Protein AF-A0A4U9HW47-F1 (afdb_monomer_lite)

Organism: NCBI:txid83655

InterPro domains:
  IPR036388 Winged helix-like DNA-binding domain superfamily [G3DSA:1.10.10.10] (1-62)
  IPR036390 Winged helix DNA-binding domain superfamily [SSF46785] (1-30)

Secondary structure (DSSP, 8-state):
--HHHHHHHHHHTTSEEEETTTEEEE---------PPPP---------HHHHHHHHHHHTT-TTS--TT-SS--GGGS----

Structure (mmCIF, N/CA/C/O backbone):
data_AF-A0A4U9HW47-F1
#
_entry.id   AF-A0A4U9HW47-F1
#
loop_
_atom_site.group_PDB
_atom_site.id
_atom_site.type_symbol
_atom_site.label_atom_id
_atom_site.label_alt_id
_atom_site.label_comp_id
_atom_site.label_asym_id
_atom_site.label_entity_id
_atom_site.label_seq_id
_atom_site.pdbx_PDB_ins_code
_atom_site.Cartn_x
_atom_site.Cartn_y
_atom_site.Cartn_z
_atom_site.occupancy
_atom_site.B_iso_or_equiv
_atom_site.auth_seq_id
_atom_site.auth_comp_id
_atom_site.auth_asym_id
_atom_site.auth_atom_id
_atom_site.pdbx_PDB_model_num
ATOM 1 N N . MET A 1 1 ? -29.851 -10.965 7.809 1.00 55.97 1 MET A N 1
ATOM 2 C CA . MET A 1 1 ? -28.834 -11.248 8.848 1.00 55.97 1 MET A CA 1
ATOM 3 C C . MET A 1 1 ? -27.481 -11.416 8.174 1.00 55.97 1 MET A C 1
ATOM 5 O O . MET A 1 1 ? -27.279 -12.436 7.541 1.00 55.97 1 MET A O 1
ATOM 9 N N . THR A 1 2 ? -26.588 -10.427 8.226 1.00 82.75 2 THR A N 1
ATOM 10 C CA . THR A 1 2 ? -25.295 -10.487 7.497 1.00 82.75 2 THR A CA 1
ATOM 11 C C . THR A 1 2 ? -24.135 -9.917 8.312 1.00 82.75 2 THR A C 1
ATOM 13 O O . THR A 1 2 ? -23.049 -10.485 8.326 1.00 82.75 2 THR A O 1
ATOM 16 N N . VAL A 1 3 ? -24.386 -8.850 9.072 1.00 82.00 3 VAL A N 1
ATOM 17 C CA . VAL A 1 3 ? -23.365 -8.168 9.879 1.00 82.00 3 VAL A CA 1
ATOM 18 C C . VAL A 1 3 ? -22.853 -9.045 11.030 1.00 82.00 3 VAL A C 1
ATOM 20 O O . VAL A 1 3 ? -21.648 -9.223 11.165 1.00 82.00 3 VAL A O 1
ATOM 23 N N . GLY A 1 4 ? -23.741 -9.666 11.817 1.00 83.94 4 GLY A N 1
ATOM 24 C CA . GLY A 1 4 ? -23.334 -10.514 12.950 1.00 83.94 4 GLY A CA 1
ATOM 25 C C . GLY A 1 4 ? -22.470 -11.715 12.544 1.00 83.94 4 GLY A C 1
ATOM 26 O O . GLY A 1 4 ? -21.486 -12.018 13.212 1.00 83.94 4 GLY A O 1
ATOM 27 N N . HIS A 1 5 ? -22.776 -12.335 11.401 1.00 85.94 5 HIS A N 1
ATOM 28 C CA . HIS A 1 5 ? -21.984 -13.439 10.855 1.00 85.94 5 HIS A CA 1
ATOM 29 C C . HIS A 1 5 ? -20.576 -12.983 10.437 1.00 85.94 5 HIS A C 1
ATOM 31 O O . HIS A 1 5 ? -19.598 -13.692 10.660 1.00 85.94 5 HIS A O 1
ATOM 37 N N . ALA A 1 6 ? -20.448 -11.775 9.876 1.00 86.38 6 ALA A N 1
ATOM 38 C CA . ALA A 1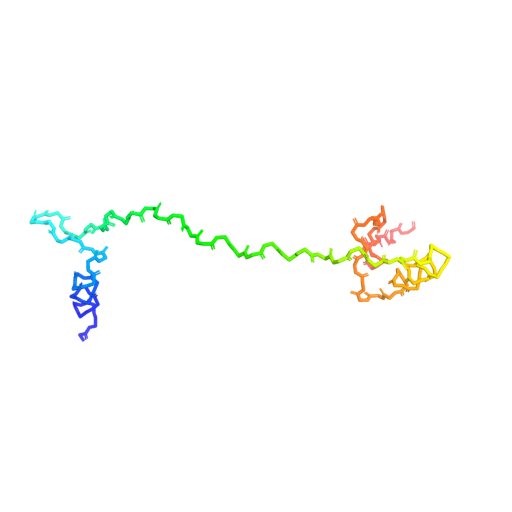 6 ? -19.145 -11.212 9.535 1.00 86.38 6 ALA A CA 1
ATOM 39 C C . ALA A 1 6 ? -18.278 -10.976 10.785 1.00 86.38 6 ALA A C 1
ATOM 41 O O . ALA A 1 6 ? -17.103 -11.334 10.777 1.00 86.38 6 ALA A O 1
ATOM 42 N N . TYR A 1 7 ? -18.853 -10.451 11.875 1.00 88.19 7 TYR A N 1
ATOM 43 C CA . TYR A 1 7 ? -18.123 -10.272 13.139 1.00 88.19 7 TYR A CA 1
ATOM 44 C C . TYR A 1 7 ? -17.666 -11.607 13.739 1.00 88.19 7 TYR A C 1
ATOM 46 O O . TYR A 1 7 ? -16.497 -11.733 14.090 1.00 88.19 7 TYR A O 1
ATOM 54 N N . GLN A 1 8 ? -18.532 -12.626 13.762 1.00 86.62 8 GLN A N 1
ATOM 55 C CA . GLN A 1 8 ? -18.169 -13.975 14.224 1.00 86.62 8 GLN A CA 1
ATOM 56 C C . GLN A 1 8 ? -17.039 -14.587 13.387 1.00 86.62 8 GLN A C 1
ATOM 58 O O . GLN A 1 8 ? -16.103 -15.176 13.926 1.00 86.62 8 GLN A O 1
ATOM 63 N N . MET A 1 9 ? -17.083 -14.414 12.063 1.00 89.69 9 MET A N 1
ATOM 64 C CA . MET A 1 9 ? -16.033 -14.908 11.175 1.00 89.69 9 MET A CA 1
ATOM 65 C C . MET A 1 9 ? -14.697 -14.206 11.444 1.00 89.69 9 MET A C 1
ATOM 67 O O . MET A 1 9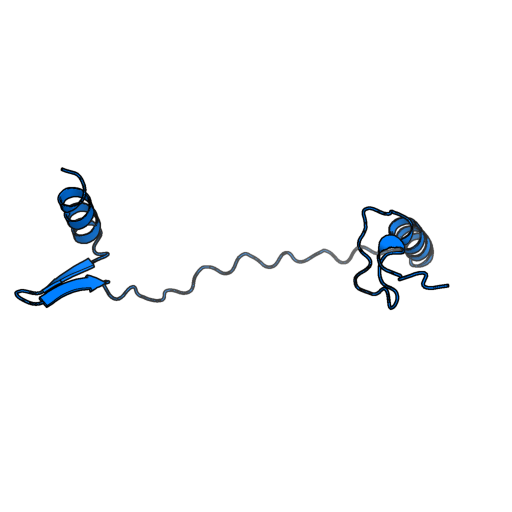 ? -13.665 -14.866 11.553 1.00 89.69 9 MET A O 1
ATOM 71 N N . LEU A 1 10 ? -14.706 -12.881 11.599 1.00 88.44 10 LEU A N 1
ATOM 72 C CA . LEU A 1 10 ? -13.502 -12.103 11.895 1.00 88.44 10 LEU A CA 1
ATOM 73 C C . LEU A 1 10 ? -12.920 -12.431 13.277 1.00 88.44 10 LEU A C 1
ATOM 75 O O . LEU A 1 10 ? -11.697 -12.474 13.420 1.00 88.44 10 LEU A O 1
ATOM 79 N N . GLU A 1 11 ? -13.770 -12.684 14.270 1.00 88.00 11 GLU A N 1
ATOM 80 C CA . GLU A 1 11 ? -13.358 -13.099 15.612 1.00 88.00 11 GLU A CA 1
ATOM 81 C C . GLU A 1 11 ? -12.757 -14.511 15.596 1.00 88.00 11 GLU A C 1
ATOM 83 O O . GLU A 1 11 ? -11.659 -14.711 16.108 1.00 88.00 11 GLU A O 1
ATOM 88 N N . SER A 1 12 ? -13.396 -15.471 14.912 1.00 87.88 12 SER A N 1
ATOM 89 C CA . SER A 1 12 ? -12.879 -16.845 14.777 1.00 87.88 12 SER A CA 1
ATOM 90 C C . SER A 1 12 ? -11.520 -16.919 14.068 1.00 87.88 12 SER A C 1
ATOM 92 O O . SER A 1 12 ? -10.706 -17.789 14.362 1.00 87.88 12 SER A O 1
ATOM 94 N N . GLN A 1 13 ? -11.245 -15.979 13.158 1.00 86.25 13 GLN A N 1
ATOM 95 C CA . GLN A 1 13 ? -9.957 -15.845 12.473 1.00 86.25 13 GLN A CA 1
ATOM 96 C C . GLN A 1 13 ? -8.906 -15.101 13.312 1.00 86.25 13 GLN A C 1
ATOM 98 O O . GLN A 1 13 ? -7.795 -14.873 12.831 1.00 86.25 13 GLN A O 1
ATOM 103 N N . GLY A 1 14 ? -9.261 -14.650 14.518 1.00 85.12 14 GLY A N 1
ATOM 104 C CA . GLY A 1 14 ? -8.398 -13.839 15.372 1.00 85.12 14 GLY A CA 1
ATOM 105 C C . GLY A 1 14 ? -8.059 -12.475 14.771 1.00 85.12 14 GLY A C 1
ATOM 106 O O . GLY A 1 14 ? -7.039 -11.895 15.128 1.00 85.12 14 GLY A O 1
ATOM 107 N N . ARG A 1 15 ? -8.865 -11.959 13.830 1.00 84.94 15 ARG A N 1
ATOM 108 C CA . ARG A 1 15 ? -8.651 -10.634 13.217 1.00 84.94 15 ARG A CA 1
ATOM 109 C C . ARG A 1 15 ? -9.169 -9.506 14.098 1.00 84.94 15 ARG A C 1
ATOM 111 O O . ARG A 1 15 ? -8.638 -8.398 14.035 1.00 84.94 15 ARG A O 1
ATOM 118 N N . ILE A 1 16 ? -10.194 -9.781 14.901 1.00 89.81 16 ILE A N 1
ATOM 119 C CA . ILE A 1 16 ? -10.765 -8.842 15.867 1.00 89.81 16 ILE A CA 1
ATOM 120 C C . ILE A 1 16 ? -10.928 -9.504 17.236 1.00 89.81 16 ILE A C 1
ATOM 122 O O . ILE A 1 16 ? -11.034 -10.723 17.329 1.00 89.81 16 ILE A O 1
ATOM 126 N N . VAL A 1 17 ? -10.970 -8.689 18.286 1.00 88.75 17 VAL A N 1
ATOM 127 C CA . VAL A 1 17 ? -11.144 -9.100 19.682 1.00 88.75 17 VAL A CA 1
ATOM 128 C C . VAL A 1 17 ? -12.305 -8.318 20.281 1.00 88.75 17 VAL A C 1
ATOM 130 O O . VAL A 1 17 ? -12.295 -7.082 20.259 1.00 88.75 17 VAL A O 1
ATOM 133 N N . ALA A 1 18 ? -13.291 -9.023 20.832 1.00 88.38 18 ALA A N 1
ATOM 134 C CA . ALA A 1 18 ? -14.368 -8.408 21.594 1.00 88.38 18 ALA A CA 1
ATOM 135 C C . ALA A 1 18 ? -13.860 -7.956 22.973 1.00 88.38 18 ALA A C 1
ATOM 137 O O . ALA A 1 18 ? -13.256 -8.727 23.719 1.00 88.38 18 ALA A O 1
ATOM 138 N N . ARG A 1 19 ? -14.121 -6.697 23.332 1.00 86.94 19 ARG A N 1
ATOM 139 C CA . ARG A 1 19 ? -13.910 -6.163 24.680 1.00 86.94 19 ARG A CA 1
ATOM 140 C C . ARG A 1 19 ? -15.265 -5.855 25.322 1.00 86.94 19 ARG A C 1
ATOM 142 O O . ARG A 1 19 ? -16.034 -5.078 24.741 1.00 86.94 19 ARG A O 1
ATOM 149 N N . PRO A 1 20 ? -15.575 -6.423 26.504 1.00 85.62 20 PRO A N 1
ATOM 150 C CA . PRO A 1 20 ? -16.813 -6.121 27.217 1.00 85.62 20 PRO A CA 1
ATOM 151 C C . PRO A 1 20 ? -16.998 -4.608 27.366 1.00 85.62 20 PRO A C 1
ATOM 153 O O . PRO A 1 20 ? -16.061 -3.912 27.741 1.00 85.62 20 PRO A O 1
ATOM 156 N N . GLN A 1 21 ? -18.189 -4.102 27.032 1.00 83.69 21 GLN A N 1
ATOM 157 C CA . GLN A 1 21 ? -18.562 -2.676 27.099 1.00 83.69 21 GLN A CA 1
ATOM 158 C C . GLN A 1 21 ? -17.781 -1.715 26.177 1.00 83.69 21 GLN A C 1
ATOM 160 O O . GLN A 1 21 ? -18.053 -0.518 26.190 1.00 83.69 21 GLN A O 1
ATOM 165 N N . SER A 1 22 ? -16.856 -2.203 25.347 1.00 83.56 22 SER A N 1
ATOM 166 C CA . SER A 1 22 ? -16.051 -1.358 24.445 1.00 83.56 22 SER A CA 1
ATOM 167 C C . SER A 1 22 ? -16.108 -1.779 22.971 1.00 83.56 22 SER A C 1
ATOM 169 O O . SER A 1 22 ? -15.537 -1.101 22.123 1.00 83.56 22 SER A O 1
ATOM 171 N N . GLY A 1 23 ? -16.819 -2.861 22.637 1.00 87.19 23 GLY A N 1
ATOM 172 C CA . GLY A 1 23 ? -17.008 -3.308 21.252 1.00 87.19 23 GLY A CA 1
ATOM 173 C C . GLY A 1 23 ? -15.840 -4.151 20.730 1.00 87.19 23 GLY A C 1
ATOM 174 O O . GLY A 1 23 ? -15.216 -4.884 21.494 1.00 87.19 23 GLY A O 1
ATOM 175 N N . TYR A 1 24 ? -15.559 -4.085 19.426 1.00 88.31 24 TYR A N 1
ATOM 176 C CA . TYR A 1 24 ? -14.534 -4.908 18.772 1.00 88.31 24 TYR A CA 1
ATOM 177 C C . TYR A 1 24 ? -13.292 -4.090 18.415 1.00 88.31 24 TYR A C 1
ATOM 179 O O . TYR A 1 24 ? -13.396 -3.014 17.830 1.00 88.31 24 TYR A O 1
ATOM 187 N N . TYR A 1 25 ? -12.116 -4.638 18.709 1.00 86.56 25 TYR A N 1
ATOM 188 C CA . TYR A 1 25 ? -10.814 -4.059 18.369 1.00 86.56 25 TYR A CA 1
ATOM 189 C C . TYR A 1 25 ? -10.075 -4.954 17.376 1.00 86.56 25 TYR A C 1
ATOM 191 O O . TYR A 1 25 ? -10.255 -6.166 17.398 1.00 86.56 25 TYR A O 1
ATOM 199 N N . VAL A 1 26 ? -9.221 -4.388 16.522 1.00 87.75 26 VAL A N 1
ATOM 200 C CA . VAL A 1 26 ? -8.383 -5.169 15.594 1.00 87.75 26 VAL A CA 1
ATOM 201 C C . VAL A 1 26 ? -7.256 -5.849 16.374 1.00 87.75 26 VAL A C 1
ATOM 203 O O . VAL A 1 26 ? -6.572 -5.201 17.168 1.00 87.75 26 VAL A O 1
ATOM 206 N N . ALA A 1 27 ? -7.067 -7.152 16.165 1.00 86.25 27 ALA A N 1
ATOM 207 C CA . ALA A 1 27 ? -5.985 -7.892 16.801 1.00 86.25 27 ALA A CA 1
ATOM 208 C C . ALA A 1 27 ? -4.622 -7.405 16.284 1.00 86.25 27 ALA A C 1
ATOM 210 O O . ALA A 1 27 ? -4.446 -7.169 15.085 1.00 86.25 27 ALA A O 1
ATOM 211 N N . ALA A 1 28 ? -3.645 -7.271 17.183 1.00 77.44 28 ALA A N 1
ATOM 212 C CA . ALA A 1 28 ? -2.285 -6.903 16.812 1.00 77.44 28 ALA A CA 1
ATOM 213 C C . ALA A 1 28 ? -1.675 -8.018 15.951 1.00 77.44 28 ALA A C 1
ATOM 215 O O . ALA A 1 28 ? -1.344 -9.096 16.445 1.00 77.44 28 ALA A O 1
ATOM 216 N N . ARG A 1 29 ? -1.555 -7.774 14.644 1.00 71.00 29 ARG A N 1
ATOM 217 C CA . ARG A 1 29 ? -0.896 -8.708 13.735 1.00 71.00 29 ARG A CA 1
ATOM 218 C C . ARG A 1 29 ? 0.613 -8.566 13.935 1.00 71.00 29 ARG A C 1
ATOM 220 O O . ARG A 1 29 ? 1.098 -7.436 13.872 1.00 71.00 29 ARG A O 1
ATOM 227 N N . PRO A 1 30 ? 1.370 -9.659 14.138 1.00 65.25 30 PRO A N 1
ATOM 228 C CA . PRO A 1 30 ? 2.815 -9.565 14.048 1.00 65.25 30 PRO A CA 1
ATOM 229 C C . PRO A 1 30 ? 3.134 -9.021 12.657 1.00 65.25 30 PRO A C 1
ATOM 231 O O . PRO A 1 30 ? 2.715 -9.595 11.648 1.00 65.25 30 PRO A O 1
ATOM 234 N N . THR A 1 31 ? 3.830 -7.889 12.595 1.00 63.00 31 THR A N 1
ATOM 235 C CA . THR A 1 31 ? 4.432 -7.359 11.370 1.00 63.00 31 THR A CA 1
ATOM 236 C C . THR A 1 31 ? 5.592 -8.273 10.985 1.00 63.00 31 THR A C 1
ATOM 23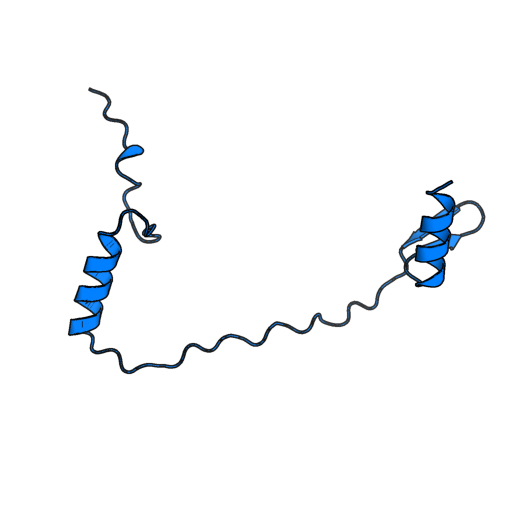8 O O . THR A 1 31 ? 6.756 -7.890 11.036 1.00 63.00 31 THR A O 1
ATOM 241 N N . GLY A 1 32 ? 5.283 -9.533 10.676 1.00 64.00 32 GLY A N 1
ATOM 242 C CA . GLY A 1 32 ? 6.203 -10.399 9.966 1.00 64.00 32 GLY A CA 1
ATOM 243 C C . GLY A 1 32 ? 6.461 -9.734 8.627 1.00 64.00 32 GLY A C 1
ATOM 244 O O . GLY A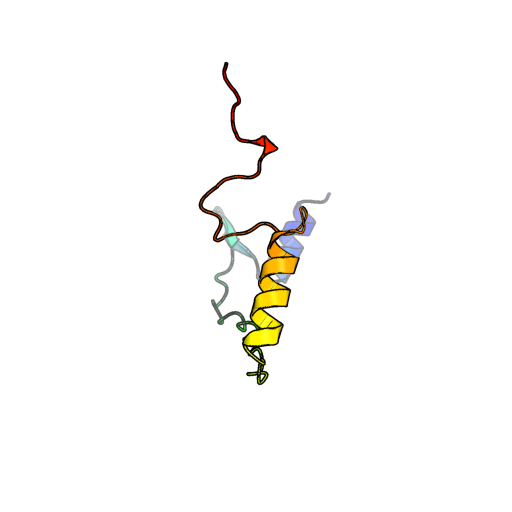 1 32 ? 5.506 -9.368 7.936 1.00 64.00 32 GLY A O 1
ATOM 245 N N . GLN A 1 33 ? 7.735 -9.506 8.317 1.00 63.22 33 GLN A N 1
ATOM 246 C CA . GLN A 1 33 ? 8.175 -8.971 7.035 1.00 63.22 33 GLN A CA 1
ATOM 247 C C . GLN A 1 33 ? 7.390 -9.668 5.923 1.00 63.22 33 GLN A C 1
ATOM 249 O O . GLN A 1 33 ? 7.434 -10.894 5.801 1.00 63.22 33 GLN A O 1
ATOM 254 N N . GLN A 1 34 ? 6.631 -8.899 5.139 1.00 68.00 34 GLN A N 1
ATOM 255 C CA . GLN A 1 34 ? 6.104 -9.439 3.895 1.00 68.00 34 GLN A CA 1
ATOM 256 C C . GLN A 1 34 ? 7.309 -9.924 3.084 1.00 68.00 34 GLN A C 1
ATOM 258 O O . GLN A 1 34 ? 8.279 -9.167 2.976 1.00 68.00 34 GLN A O 1
ATOM 263 N N . PRO A 1 35 ? 7.292 -11.160 2.554 1.00 67.50 35 PRO A N 1
ATOM 264 C CA . PRO A 1 35 ? 8.358 -11.608 1.680 1.00 67.50 35 PRO A CA 1
ATOM 265 C C . PRO A 1 35 ? 8.444 -10.616 0.524 1.00 67.50 35 PRO A C 1
ATOM 267 O O . PRO A 1 35 ? 7.486 -10.434 -0.231 1.00 67.50 35 PRO A O 1
ATOM 270 N N . MET A 1 36 ? 9.572 -9.912 0.454 1.00 73.06 36 MET A N 1
ATOM 271 C CA . MET A 1 36 ? 9.848 -9.000 -0.640 1.00 73.06 36 MET A CA 1
ATOM 272 C C . MET A 1 36 ? 9.884 -9.849 -1.915 1.00 73.06 36 MET A C 1
ATOM 274 O O . MET A 1 36 ? 10.527 -10.906 -1.904 1.00 73.06 36 MET A O 1
ATOM 278 N N . PRO A 1 37 ? 9.164 -9.464 -2.983 1.00 76.00 37 PRO A N 1
ATOM 279 C CA . PRO A 1 37 ? 9.245 -10.197 -4.236 1.00 76.00 37 PRO A CA 1
ATOM 280 C C . PRO A 1 37 ? 10.718 -10.285 -4.660 1.00 76.00 37 PRO A C 1
ATOM 282 O O . PRO A 1 37 ? 11.460 -9.317 -4.458 1.00 76.00 37 PRO A O 1
ATOM 285 N N . PRO A 1 38 ? 11.170 -11.435 -5.197 1.00 73.38 38 PRO A N 1
ATOM 286 C CA . PRO A 1 38 ? 12.546 -11.572 -5.643 1.00 73.38 38 PRO A CA 1
ATOM 287 C C . PRO A 1 38 ? 12.840 -10.463 -6.650 1.00 73.38 38 PRO A C 1
ATOM 289 O O . PRO A 1 38 ? 12.076 -10.261 -7.597 1.00 73.38 38 PRO A O 1
ATOM 292 N N . ALA A 1 39 ? 13.925 -9.723 -6.419 1.00 75.06 39 ALA A N 1
ATOM 293 C CA . ALA A 1 39 ? 14.364 -8.695 -7.346 1.00 75.06 39 ALA A CA 1
ATOM 294 C C . ALA A 1 39 ? 14.574 -9.347 -8.717 1.00 75.06 39 ALA A C 1
ATOM 296 O O . ALA A 1 39 ? 15.342 -10.303 -8.848 1.00 75.06 39 ALA A O 1
ATOM 297 N N . GLN A 1 40 ? 13.859 -8.862 -9.731 1.00 70.38 40 GLN A N 1
ATOM 298 C CA . GLN A 1 40 ? 14.088 -9.273 -11.108 1.00 70.38 40 GLN A CA 1
ATOM 299 C C . GLN A 1 40 ? 15.436 -8.695 -11.536 1.00 70.38 40 GLN A C 1
ATOM 301 O O . GLN A 1 40 ? 15.539 -7.531 -11.910 1.00 70.38 40 GLN A O 1
ATOM 306 N N . VAL A 1 41 ? 16.491 -9.497 -11.416 1.00 70.62 41 VAL A N 1
ATOM 307 C CA . VAL A 1 41 ? 17.808 -9.138 -11.936 1.00 70.62 41 VAL A CA 1
ATOM 308 C C . VAL A 1 41 ? 17.739 -9.306 -13.451 1.00 70.62 41 VAL A C 1
ATOM 310 O O . VAL A 1 41 ? 17.739 -10.433 -13.951 1.00 70.62 41 VAL A O 1
ATOM 313 N N . MET A 1 42 ? 17.619 -8.197 -14.185 1.00 67.69 42 MET A N 1
ATOM 314 C CA . MET A 1 42 ? 17.836 -8.219 -15.631 1.00 67.69 42 MET A CA 1
ATOM 315 C C . MET A 1 42 ? 19.281 -8.653 -15.882 1.00 67.69 42 MET A C 1
ATOM 317 O O . MET A 1 42 ? 20.206 -8.157 -15.240 1.00 67.69 42 MET A O 1
ATOM 321 N N . ARG A 1 43 ? 19.460 -9.643 -16.759 1.00 62.44 43 ARG A N 1
ATOM 322 C CA . ARG A 1 43 ? 20.788 -10.124 -17.139 1.00 62.44 43 ARG A CA 1
ATOM 323 C C . ARG A 1 43 ? 21.502 -9.036 -17.934 1.00 62.44 43 ARG A C 1
ATOM 325 O O . ARG A 1 43 ? 20.874 -8.353 -18.736 1.00 62.44 43 ARG A O 1
ATOM 332 N N . ASP A 1 44 ? 22.803 -8.919 -17.699 1.00 58.06 44 ASP A N 1
ATOM 333 C CA . ASP A 1 44 ? 23.710 -8.115 -18.511 1.00 58.06 44 ASP A CA 1
ATOM 334 C C . ASP A 1 44 ? 23.824 -8.798 -19.881 1.00 58.06 44 ASP A C 1
ATOM 336 O O . ASP A 1 44 ? 24.559 -9.772 -20.055 1.00 58.06 44 ASP A O 1
ATOM 340 N N . GLU A 1 45 ? 22.971 -8.400 -20.824 1.00 68.25 45 GLU A N 1
ATOM 341 C CA . GLU A 1 45 ? 23.140 -8.798 -22.216 1.00 68.25 45 GLU A CA 1
ATOM 342 C C . GLU A 1 45 ? 24.216 -7.905 -22.833 1.00 68.25 45 GLU A C 1
ATOM 344 O O . GLU A 1 45 ? 24.215 -6.689 -22.648 1.00 68.25 45 GLU A O 1
ATOM 349 N N . ALA A 1 46 ? 25.157 -8.516 -23.557 1.00 65.69 46 ALA A N 1
ATOM 350 C CA . ALA A 1 46 ? 26.161 -7.793 -24.323 1.00 65.69 46 ALA A CA 1
ATOM 351 C C . ALA A 1 46 ? 25.462 -7.060 -25.475 1.00 65.69 46 ALA A C 1
ATOM 353 O O . ALA A 1 46 ? 25.283 -7.596 -26.567 1.00 65.69 46 ALA A O 1
ATOM 354 N N . VAL A 1 47 ? 25.012 -5.843 -25.193 1.00 64.62 47 VAL A N 1
ATOM 355 C CA . VAL A 1 47 ? 24.318 -4.995 -26.151 1.00 64.62 47 VAL A CA 1
ATOM 356 C C . VAL A 1 47 ? 25.359 -4.338 -27.057 1.00 64.62 47 VAL A C 1
ATOM 358 O O . VAL A 1 47 ? 26.198 -3.560 -26.603 1.00 64.62 47 VAL A O 1
ATOM 361 N N . ASP A 1 48 ? 25.306 -4.641 -28.354 1.00 76.06 48 ASP A N 1
ATOM 362 C CA . ASP A 1 48 ? 26.045 -3.879 -29.359 1.00 76.06 48 ASP A CA 1
ATOM 363 C C . ASP A 1 48 ? 25.501 -2.443 -29.395 1.00 76.06 48 ASP A C 1
ATOM 365 O O . ASP A 1 48 ? 24.367 -2.193 -29.812 1.00 76.06 48 ASP A O 1
ATOM 369 N N . ILE A 1 49 ? 26.329 -1.500 -28.938 1.00 71.62 49 ILE A N 1
ATOM 370 C CA . ILE A 1 49 ? 25.991 -0.083 -28.762 1.00 71.62 49 ILE A CA 1
ATOM 371 C C . ILE A 1 49 ? 25.426 0.518 -30.054 1.00 71.62 49 ILE A C 1
ATOM 373 O O . ILE A 1 49 ? 24.480 1.302 -29.997 1.00 71.62 49 ILE A O 1
ATOM 377 N N . ASN A 1 50 ? 25.969 0.144 -31.217 1.00 76.38 50 ASN A N 1
ATOM 378 C CA . ASN A 1 50 ? 25.515 0.696 -32.492 1.00 76.38 50 ASN A CA 1
ATOM 379 C C . ASN A 1 50 ? 24.083 0.267 -32.808 1.00 76.38 50 ASN A C 1
ATOM 381 O O . ASN A 1 50 ? 23.260 1.104 -33.169 1.00 76.38 50 ASN A O 1
ATOM 385 N N . THR A 1 51 ? 23.780 -1.018 -32.628 1.00 73.12 51 THR A N 1
ATOM 386 C CA . THR A 1 51 ? 22.435 -1.563 -32.845 1.00 73.12 51 THR A CA 1
ATOM 387 C C . THR A 1 51 ? 21.438 -0.956 -31.851 1.00 73.12 51 THR A C 1
ATOM 389 O O . THR A 1 51 ? 20.368 -0.492 -32.241 1.00 73.12 51 THR A O 1
ATOM 392 N N . TYR A 1 52 ? 21.837 -0.825 -30.584 1.00 76.88 52 TYR A N 1
ATOM 393 C CA . TYR A 1 52 ? 20.992 -0.269 -29.526 1.00 76.88 52 TYR A CA 1
ATOM 394 C C . TYR A 1 52 ? 20.608 1.197 -29.733 1.00 76.88 52 TYR A C 1
ATOM 396 O O . TYR A 1 52 ? 19.480 1.588 -29.441 1.00 76.88 52 TYR A O 1
ATOM 404 N N . ILE A 1 53 ? 21.514 2.023 -30.271 1.00 79.69 53 ILE A N 1
ATOM 405 C CA . ILE A 1 53 ? 21.198 3.423 -30.592 1.00 79.69 53 ILE A CA 1
ATOM 406 C C . ILE A 1 53 ? 20.053 3.495 -31.609 1.00 79.69 53 ILE A C 1
ATOM 408 O O . ILE A 1 53 ? 19.147 4.315 -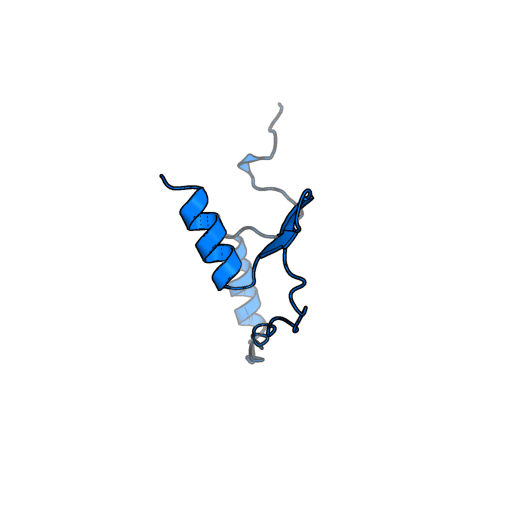31.450 1.00 79.69 53 ILE A O 1
ATOM 412 N N . PHE A 1 54 ? 20.060 2.636 -32.633 1.00 80.12 54 PHE A N 1
ATOM 413 C CA . PHE A 1 54 ? 18.987 2.610 -33.626 1.00 80.12 54 PHE A CA 1
ATOM 414 C C . PHE A 1 54 ? 17.661 2.133 -33.030 1.00 80.12 54 PHE A C 1
ATOM 416 O O . PHE A 1 54 ? 16.637 2.763 -33.301 1.00 80.12 54 PHE A O 1
ATOM 423 N N . ASP A 1 55 ? 17.679 1.112 -32.171 1.00 78.31 55 ASP A N 1
ATOM 424 C CA . ASP A 1 55 ? 16.478 0.624 -31.483 1.00 78.31 55 ASP A CA 1
ATOM 425 C C . ASP A 1 55 ? 15.855 1.699 -30.585 1.00 78.31 55 ASP A C 1
ATOM 427 O O . ASP A 1 55 ? 14.648 1.939 -30.639 1.00 78.31 55 ASP A O 1
ATOM 431 N N . VAL A 1 56 ? 16.673 2.418 -29.809 1.00 79.62 56 VAL A N 1
ATOM 432 C CA . VAL A 1 56 ? 16.205 3.524 -28.958 1.00 79.62 56 VAL A CA 1
ATOM 433 C C . VAL A 1 56 ? 15.626 4.663 -29.803 1.00 79.62 56 VAL A C 1
ATOM 435 O O . VAL A 1 56 ? 14.549 5.183 -29.494 1.00 79.62 56 VAL A O 1
ATOM 438 N N . LEU A 1 57 ? 16.298 5.046 -30.894 1.00 79.75 57 LEU A N 1
ATOM 439 C CA . LEU A 1 57 ? 15.803 6.082 -31.806 1.00 79.75 57 LEU A CA 1
ATOM 440 C C . LEU A 1 57 ? 14.490 5.668 -32.485 1.00 79.75 57 LEU A C 1
ATOM 442 O O . LEU A 1 57 ? 13.603 6.506 -32.647 1.00 79.75 57 LEU A O 1
ATOM 446 N N . GLN A 1 58 ? 14.334 4.397 -32.853 1.00 78.12 58 GLN A N 1
ATOM 447 C CA . GLN A 1 58 ? 13.100 3.871 -33.434 1.00 78.12 58 GLN A CA 1
ATOM 448 C C . GLN A 1 58 ? 11.965 3.818 -32.406 1.00 78.12 58 GLN A C 1
ATOM 450 O O . GLN A 1 58 ? 10.863 4.270 -32.711 1.00 78.12 58 GLN A O 1
ATOM 455 N N . ALA A 1 59 ? 12.232 3.350 -31.185 1.00 74.25 59 ALA A N 1
ATOM 456 C CA . ALA A 1 59 ? 11.247 3.310 -30.105 1.00 74.25 59 ALA A CA 1
ATOM 457 C C . ALA A 1 59 ? 10.746 4.713 -29.729 1.00 74.25 59 ALA A C 1
ATOM 459 O O . ALA A 1 59 ? 9.563 4.894 -29.468 1.00 74.25 59 ALA A O 1
ATOM 460 N N . SER A 1 60 ? 11.613 5.732 -29.779 1.00 69.81 60 SER A N 1
ATOM 461 C CA . SER A 1 60 ? 11.212 7.126 -29.522 1.00 69.81 60 SER A CA 1
ATOM 462 C C . SER A 1 60 ? 10.228 7.701 -30.550 1.00 69.81 60 SER A C 1
ATOM 464 O O . SER A 1 60 ? 9.585 8.716 -30.290 1.00 69.81 60 SER A O 1
ATOM 466 N N . ARG A 1 61 ? 10.118 7.076 -31.728 1.00 69.75 61 ARG A N 1
ATOM 467 C CA . ARG A 1 61 ? 9.203 7.487 -32.802 1.00 69.75 61 ARG A CA 1
ATOM 468 C C . ARG A 1 61 ? 7.841 6.811 -32.704 1.00 69.75 61 ARG A C 1
ATOM 470 O O . ARG A 1 61 ? 6.944 7.171 -33.465 1.00 69.75 61 ARG A O 1
ATOM 477 N N . ASP A 1 62 ? 7.687 5.843 -31.806 1.00 71.50 62 ASP A N 1
ATOM 478 C CA . ASP A 1 62 ? 6.416 5.178 -31.574 1.00 71.50 62 ASP A CA 1
ATOM 479 C C . ASP A 1 62 ? 5.513 6.074 -30.702 1.00 71.50 62 ASP A C 1
ATOM 481 O O . ASP A 1 62 ? 5.869 6.381 -29.564 1.00 71.50 62 ASP A O 1
ATOM 485 N N . PRO A 1 63 ? 4.334 6.498 -31.194 1.00 64.25 63 PRO A N 1
ATOM 486 C CA . PRO A 1 63 ? 3.418 7.354 -30.440 1.00 64.25 63 PRO A CA 1
ATOM 487 C C . PRO A 1 63 ? 2.810 6.676 -29.200 1.00 64.25 63 PRO A C 1
ATOM 489 O O . PRO A 1 63 ? 2.219 7.363 -28.368 1.00 64.25 63 PRO A O 1
ATOM 492 N N . SER A 1 64 ? 2.920 5.349 -29.072 1.00 70.25 64 SER A N 1
ATOM 493 C CA . SER A 1 64 ? 2.499 4.593 -27.887 1.00 70.25 64 SER A CA 1
ATOM 494 C C . SER A 1 64 ? 3.579 4.519 -26.802 1.00 70.25 64 SER A C 1
ATOM 496 O O . SER A 1 64 ? 3.270 4.229 -25.644 1.00 70.25 64 SER A O 1
ATOM 498 N N . VAL A 1 65 ? 4.834 4.825 -27.145 1.00 68.12 65 VAL A N 1
ATOM 499 C CA . VAL A 1 65 ? 5.948 4.884 -26.199 1.00 68.12 65 VAL A CA 1
ATOM 500 C C . VAL A 1 65 ? 5.992 6.285 -25.601 1.00 68.12 65 VAL A C 1
ATOM 502 O O . VAL A 1 65 ? 6.210 7.268 -26.302 1.00 68.12 65 VAL A O 1
ATOM 505 N N . VAL A 1 66 ? 5.787 6.394 -24.287 1.00 67.69 66 VAL A N 1
ATOM 506 C CA . VAL A 1 66 ? 5.875 7.673 -23.569 1.00 67.69 66 VAL A CA 1
ATOM 507 C C . VAL A 1 66 ? 7.335 7.922 -23.181 1.00 67.69 66 VAL A C 1
ATOM 509 O O . VAL A 1 66 ? 7.855 7.233 -22.299 1.00 67.69 66 VAL A O 1
ATOM 512 N N . PRO A 1 67 ? 8.029 8.893 -23.801 1.00 64.31 67 PRO A N 1
ATOM 513 C CA . PRO A 1 67 ? 9.415 9.173 -23.465 1.00 64.31 67 PRO A CA 1
ATOM 514 C C . PRO A 1 67 ? 9.494 9.898 -22.116 1.00 64.31 67 PRO A C 1
ATOM 516 O O . PRO A 1 67 ? 9.291 11.107 -22.032 1.00 64.31 67 PRO A O 1
ATOM 519 N N . PHE A 1 68 ? 9.852 9.180 -21.050 1.00 63.25 68 PHE A N 1
ATOM 520 C CA . PHE A 1 68 ? 10.058 9.769 -19.715 1.00 63.25 68 PHE A CA 1
ATOM 521 C C . PHE A 1 68 ? 11.214 10.782 -19.656 1.00 63.25 68 PHE A C 1
ATOM 523 O O . PHE A 1 68 ? 11.278 11.590 -18.736 1.00 63.25 68 PHE A O 1
ATOM 530 N N . ALA A 1 69 ? 12.122 10.740 -20.636 1.00 62.38 69 ALA A N 1
ATOM 531 C CA . ALA A 1 69 ? 13.247 11.662 -20.775 1.00 62.38 69 ALA A CA 1
ATOM 532 C C . ALA A 1 69 ? 12.970 12.829 -21.742 1.00 62.38 69 ALA A C 1
ATOM 534 O O . ALA A 1 69 ? 13.868 13.629 -22.006 1.00 62.38 69 ALA A O 1
ATOM 535 N N . SER A 1 70 ? 11.760 12.935 -22.308 1.00 59.97 70 SER A N 1
ATOM 536 C CA . SER A 1 70 ? 11.450 14.035 -23.221 1.00 59.97 70 SER A CA 1
ATOM 537 C C . SER A 1 70 ? 11.309 15.345 -22.453 1.00 59.97 70 SER A C 1
ATOM 539 O O . SER A 1 70 ? 10.414 15.503 -21.625 1.00 59.97 70 SER A O 1
ATOM 541 N N . ALA A 1 71 ? 12.163 16.315 -22.779 1.00 61.59 71 ALA A N 1
ATOM 542 C CA . ALA A 1 71 ? 12.030 17.693 -22.310 1.00 61.59 71 ALA A CA 1
ATOM 543 C C . ALA A 1 71 ? 10.833 18.429 -22.950 1.00 61.59 71 ALA A C 1
ATOM 545 O O . ALA A 1 71 ? 10.518 19.547 -22.549 1.00 61.59 71 ALA A O 1
ATOM 546 N N . PHE A 1 72 ? 10.167 17.810 -23.934 1.00 58.03 72 PHE A N 1
ATOM 547 C CA . PHE A 1 72 ? 8.994 18.352 -24.610 1.00 58.03 72 PHE A CA 1
ATOM 548 C C . PHE A 1 72 ? 7.777 17.446 -24.391 1.00 58.03 72 PHE A C 1
ATOM 550 O O . PHE A 1 72 ? 7.853 16.238 -24.642 1.00 58.03 72 PHE A O 1
ATOM 557 N N . PRO A 1 73 ? 6.643 17.993 -23.934 1.00 55.62 73 PRO A N 1
ATOM 558 C CA . PRO A 1 73 ? 5.427 17.214 -23.792 1.00 55.62 73 PRO A CA 1
ATOM 559 C C . PRO A 1 73 ? 4.858 16.844 -25.175 1.00 55.62 73 PRO A C 1
ATOM 561 O O . PRO A 1 73 ? 5.156 17.485 -26.184 1.00 55.62 73 PRO A O 1
ATOM 564 N N . ILE A 1 74 ? 4.052 15.780 -25.218 1.00 57.97 74 ILE A N 1
ATOM 565 C CA . ILE A 1 74 ? 3.385 15.250 -26.420 1.00 57.97 74 ILE A CA 1
ATOM 566 C C . ILE A 1 74 ? 2.792 16.368 -27.310 1.00 57.97 74 ILE A C 1
ATOM 568 O O . ILE A 1 74 ? 2.180 17.294 -26.768 1.00 57.97 74 ILE A O 1
ATOM 572 N N . PRO A 1 75 ? 2.890 16.288 -28.658 1.00 59.59 75 PRO A N 1
ATOM 573 C CA . PRO A 1 75 ? 2.536 17.390 -29.570 1.00 59.59 75 PRO A CA 1
ATOM 574 C C . PRO A 1 75 ? 1.117 17.947 -29.392 1.00 59.59 75 PRO A C 1
ATOM 576 O O . PRO A 1 75 ? 0.877 19.127 -29.613 1.00 59.59 75 PRO A O 1
ATOM 579 N N . VAL A 1 76 ? 0.179 17.109 -28.939 1.00 60.97 76 VAL A N 1
ATOM 580 C CA . VAL A 1 76 ? -1.229 17.468 -28.685 1.00 60.97 76 VAL A CA 1
ATOM 581 C C . VAL A 1 76 ? -1.447 18.346 -27.447 1.00 60.97 76 VAL A C 1
ATOM 583 O O . VAL A 1 76 ? -2.559 18.804 -27.209 1.00 60.97 76 VAL A O 1
ATOM 586 N N . SER A 1 77 ? -0.407 18.559 -26.642 1.00 56.69 77 SER A N 1
ATOM 587 C CA . SER A 1 77 ? -0.447 19.378 -25.423 1.00 56.69 77 SER A CA 1
ATOM 588 C C . SER A 1 77 ? 0.294 20.706 -25.561 1.00 56.69 77 SER A C 1
ATOM 590 O O . SER A 1 77 ? 0.326 21.483 -24.609 1.00 56.69 77 SER A O 1
ATOM 592 N N . PHE A 1 78 ? 0.869 20.989 -26.736 1.00 51.94 78 PHE A N 1
ATOM 593 C CA . PHE A 1 78 ? 1.463 22.290 -27.003 1.00 51.94 78 PHE A CA 1
ATOM 594 C C . PHE A 1 78 ? 0.350 23.257 -27.428 1.00 51.94 78 PHE A C 1
ATOM 596 O O . PHE A 1 78 ? -0.256 23.048 -28.483 1.00 51.94 78 PHE A O 1
ATOM 603 N N . PRO A 1 79 ? 0.025 24.294 -26.638 1.00 55.38 79 PRO A N 1
ATOM 604 C CA . PRO A 1 79 ? -0.960 25.269 -27.063 1.00 55.38 79 PRO A CA 1
ATOM 605 C C . PRO A 1 79 ? -0.366 26.072 -28.224 1.00 55.38 79 PRO A C 1
ATOM 607 O O . PRO A 1 79 ? 0.466 26.953 -28.025 1.00 55.38 79 PRO A O 1
ATOM 610 N N . TYR A 1 80 ? -0.805 25.776 -29.447 1.00 58.88 80 TYR A N 1
ATOM 611 C CA . TYR A 1 80 ? -0.778 26.759 -30.523 1.00 58.88 80 TYR A CA 1
ATOM 612 C C . TYR A 1 80 ? -1.755 27.862 -30.118 1.00 58.88 80 TYR A C 1
ATOM 614 O O . TYR A 1 80 ? -2.965 27.726 -30.289 1.00 58.88 80 TYR A O 1
ATOM 622 N N . ASN A 1 81 ? -1.240 28.931 -29.519 1.00 50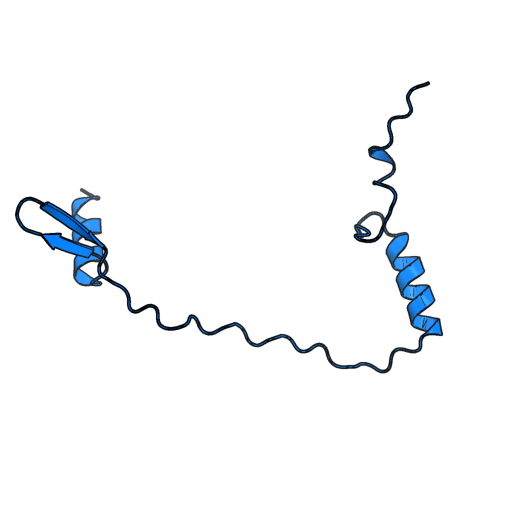.78 81 ASN A N 1
ATOM 623 C CA . ASN A 1 81 ? -1.966 30.186 -29.449 1.00 50.78 81 ASN A CA 1
ATOM 624 C C . ASN A 1 81 ? -1.254 31.157 -30.392 1.00 50.78 81 ASN A C 1
ATOM 626 O O . ASN A 1 81 ? -0.114 31.512 -30.119 1.00 50.78 81 ASN A O 1
ATOM 630 N N . SER A 1 82 ? -1.959 31.448 -31.492 1.00 50.00 82 SER A N 1
ATOM 631 C CA . SER A 1 82 ? -1.790 32.471 -32.540 1.00 50.00 82 SER A CA 1
ATOM 632 C C . SER A 1 82 ? -0.394 32.951 -32.937 1.00 50.00 82 SER A C 1
ATOM 634 O O . SER A 1 82 ? 0.329 33.519 -32.097 1.00 50.00 82 SER A O 1
#

Sequence (82 aa):
MTVGHAYQMLESQGRIVARPQSGYYVAARPTGQQPMPPAQVMRDEAVDINTYIFDVLQASRDPSVVPFASAFPIPVSFPYNS

Radius of gyration: 27.9 Å; chains: 1; bounding box: 55×49×61 Å

Foldseek 3Di:
DPVVVVVVVCVVVQQWDQDVPPGIDGHDDPPPPDPDPPPPPDDPDPDPPVVVVVVVVVLVPDPVRDPPPDPDPDPVPDDPDD

pLDDT: mean 73.2, std 11.27, range [50.0, 89.81]